Protein AF-A0A9P7J4I4-F1 (afdb_monomer_lite)

pLDDT: mean 70.66, std 19.93, range [33.47, 94.69]

Radius of gyration: 26.01 Å; chains: 1; bounding box: 60×50×78 Å

Sequence (137 aa):
MSEDGMPQPIEFFIASDASTIVEHTKRVLYLEDDDIAHIAEGQLHIHRLRRDESGKAETPAICNIETLEIEIAEIMKGKFNHFMQKEIHEQPQSVVNTMRRRVNFDDRFSHYGLLAKSFEHYSPAAVELPLGHQERV

Structure (mmCIF, N/CA/C/O backbone):
data_AF-A0A9P7J4I4-F1
#
_entry.id   AF-A0A9P7J4I4-F1
#
loop_
_atom_site.group_PDB
_atom_site.id
_atom_site.type_symbol
_atom_site.label_atom_id
_atom_site.label_alt_id
_atom_site.label_comp_id
_atom_site.label_asym_id
_atom_site.label_entity_id
_atom_site.label_seq_id
_atom_site.pdbx_PDB_ins_code
_atom_site.Cartn_x
_atom_site.Cartn_y
_atom_site.Cartn_z
_atom_site.occupancy
_atom_site.B_iso_or_equiv
_atom_site.auth_seq_id
_atom_site.auth_comp_id
_atom_site.auth_asym_id
_atom_site.auth_atom_id
_atom_site.pdbx_PDB_model_num
ATOM 1 N N . MET A 1 1 ? -1.073 17.239 18.300 1.00 44.28 1 MET A N 1
ATOM 2 C CA . MET A 1 1 ? -1.908 18.306 18.886 1.00 44.28 1 MET A CA 1
ATOM 3 C C . MET A 1 1 ? -2.014 19.412 17.855 1.00 44.28 1 MET A C 1
ATOM 5 O O . MET A 1 1 ? -0.980 19.795 17.324 1.00 44.28 1 MET A O 1
ATOM 9 N N . SER A 1 2 ? -3.229 19.829 17.501 1.00 56.16 2 SER A N 1
ATOM 10 C CA . SER A 1 2 ? -3.483 21.014 16.664 1.00 56.16 2 SER A CA 1
ATOM 11 C C . SER A 1 2 ? -3.164 22.283 17.457 1.00 56.16 2 SER A C 1
ATOM 13 O O . SER A 1 2 ? -3.193 22.238 18.688 1.00 56.16 2 SER A O 1
ATOM 15 N N . GLU A 1 3 ? -2.928 23.407 16.777 1.00 68.19 3 GLU A N 1
ATOM 16 C CA . GLU A 1 3 ? -2.707 24.717 17.420 1.00 68.19 3 GLU A CA 1
ATOM 17 C C . GLU A 1 3 ? -3.857 25.136 18.365 1.00 68.19 3 GLU A C 1
ATOM 19 O O . GLU A 1 3 ? -3.607 25.833 19.342 1.00 68.19 3 GLU A O 1
ATOM 24 N N . ASP A 1 4 ? -5.071 24.604 18.170 1.00 76.00 4 ASP A N 1
ATOM 25 C CA . ASP A 1 4 ? -6.264 24.887 18.988 1.00 76.00 4 ASP A CA 1
ATOM 26 C C . ASP A 1 4 ? -6.544 23.877 20.124 1.00 76.00 4 ASP A C 1
ATOM 28 O O . ASP A 1 4 ? -7.616 23.887 20.727 1.00 76.00 4 ASP A O 1
ATOM 32 N N . GLY A 1 5 ? -5.624 22.954 20.429 1.00 66.62 5 GLY A N 1
ATOM 33 C CA . GLY A 1 5 ? -5.762 22.037 21.577 1.00 66.62 5 GLY A CA 1
ATOM 34 C C . GLY A 1 5 ? -6.825 20.933 21.440 1.00 66.62 5 GLY A C 1
ATOM 35 O O . GLY A 1 5 ? -6.976 20.115 22.348 1.00 66.62 5 GLY A O 1
ATOM 36 N N . MET A 1 6 ? -7.525 20.855 20.307 1.00 65.12 6 MET A N 1
ATOM 37 C CA . MET A 1 6 ? -8.451 19.762 20.000 1.00 65.12 6 MET A CA 1
ATOM 38 C C . MET A 1 6 ? -7.688 18.486 19.596 1.00 65.12 6 MET A C 1
ATOM 40 O O . MET A 1 6 ? -6.660 18.572 18.910 1.00 65.12 6 MET A O 1
ATOM 44 N N . PRO A 1 7 ? -8.164 17.287 19.987 1.00 66.75 7 PRO A N 1
ATOM 45 C CA . PRO A 1 7 ? -7.628 16.043 19.454 1.00 66.75 7 PRO A CA 1
ATOM 46 C C . PRO A 1 7 ? -7.850 16.025 17.939 1.00 66.75 7 PRO A C 1
ATOM 48 O O . PRO A 1 7 ? -8.975 16.189 17.470 1.00 66.75 7 PRO A O 1
ATOM 51 N N . GLN A 1 8 ? -6.768 15.856 17.175 1.00 69.06 8 GLN A N 1
ATOM 52 C CA . GLN A 1 8 ? -6.877 15.684 15.729 1.00 69.06 8 GLN A CA 1
ATOM 53 C C . GLN A 1 8 ? -7.648 14.385 15.462 1.00 69.06 8 GLN A C 1
ATOM 55 O O . GLN A 1 8 ? -7.257 13.351 16.017 1.00 69.06 8 GLN A O 1
ATOM 60 N N . PRO A 1 9 ? -8.724 14.414 14.659 1.00 77.81 9 PRO A N 1
ATOM 61 C CA . PRO A 1 9 ? -9.422 13.197 14.282 1.00 77.81 9 PRO A CA 1
ATOM 62 C C . PRO A 1 9 ? -8.460 12.281 13.518 1.00 77.81 9 PRO A C 1
ATOM 64 O O . PRO A 1 9 ? -7.714 12.731 12.648 1.00 77.81 9 PRO A O 1
ATOM 67 N N . ILE A 1 10 ? -8.444 11.001 13.888 1.00 84.44 10 ILE A N 1
ATOM 68 C CA . ILE A 1 10 ? -7.677 9.974 13.186 1.00 84.44 10 ILE A CA 1
ATOM 69 C C . ILE A 1 10 ? -8.582 9.293 12.164 1.00 84.44 10 ILE A C 1
ATOM 71 O O . ILE A 1 10 ? -9.696 8.879 12.486 1.00 84.44 10 ILE A O 1
ATOM 75 N N . GLU A 1 11 ? -8.098 9.185 10.934 1.00 89.88 11 GLU A N 1
ATOM 76 C CA . GLU A 1 11 ? -8.808 8.545 9.832 1.00 89.88 11 GLU A CA 1
ATOM 77 C C . GLU A 1 11 ? -8.071 7.267 9.431 1.00 89.88 11 GLU A C 1
ATOM 79 O O . GLU A 1 11 ? -6.844 7.251 9.306 1.00 89.88 11 GLU A O 1
ATOM 84 N N . PHE A 1 12 ? -8.828 6.188 9.235 1.00 90.88 12 PHE A N 1
ATOM 85 C CA . PHE A 1 12 ? -8.318 4.916 8.738 1.00 90.88 12 PHE A CA 1
ATOM 86 C C . PHE A 1 12 ? -8.957 4.621 7.384 1.00 90.88 12 PHE A C 1
ATOM 88 O O . PHE A 1 12 ? -10.180 4.649 7.252 1.00 90.88 12 PHE A O 1
ATOM 95 N N . PHE A 1 13 ? -8.127 4.300 6.396 1.00 92.19 13 PHE A N 1
ATOM 96 C CA . PHE A 1 13 ? -8.560 3.890 5.064 1.00 92.19 13 PHE A CA 1
ATOM 97 C C . PHE A 1 13 ? -8.235 2.410 4.874 1.00 92.19 13 PHE A C 1
ATOM 99 O O . PHE A 1 13 ? -7.121 1.979 5.167 1.00 92.19 13 PHE A O 1
ATOM 106 N N . ILE A 1 14 ? -9.205 1.639 4.384 1.00 92.44 14 ILE A N 1
ATOM 107 C CA . ILE A 1 14 ? -9.040 0.218 4.064 1.00 92.44 14 ILE A CA 1
ATOM 108 C C . ILE A 1 14 ? -9.211 0.077 2.557 1.00 92.44 14 ILE A C 1
ATOM 110 O O . ILE A 1 14 ? -10.234 0.485 2.008 1.00 92.44 14 ILE A O 1
ATOM 114 N N . ALA A 1 15 ? -8.216 -0.497 1.891 1.00 91.25 15 ALA A N 1
ATOM 115 C CA . ALA A 1 15 ? -8.238 -0.722 0.454 1.00 91.25 15 ALA A CA 1
ATOM 116 C C . ALA A 1 15 ? -7.489 -2.008 0.102 1.00 91.25 15 ALA A C 1
ATOM 118 O O . ALA A 1 15 ? -6.572 -2.412 0.812 1.00 91.25 15 ALA A O 1
ATOM 119 N N . SER A 1 16 ? -7.874 -2.635 -1.010 1.00 90.75 16 SER A N 1
ATOM 120 C CA . SER A 1 16 ? -7.163 -3.792 -1.565 1.00 90.75 16 SER A CA 1
ATOM 121 C C . SER A 1 16 ? -5.896 -3.402 -2.325 1.00 90.75 16 SER A C 1
ATOM 123 O O . SER A 1 16 ? -5.017 -4.234 -2.509 1.00 90.75 16 SER A O 1
ATOM 125 N N . ASP A 1 17 ? -5.823 -2.158 -2.802 1.00 88.75 17 ASP A N 1
ATOM 126 C CA . ASP A 1 17 ? -4.709 -1.635 -3.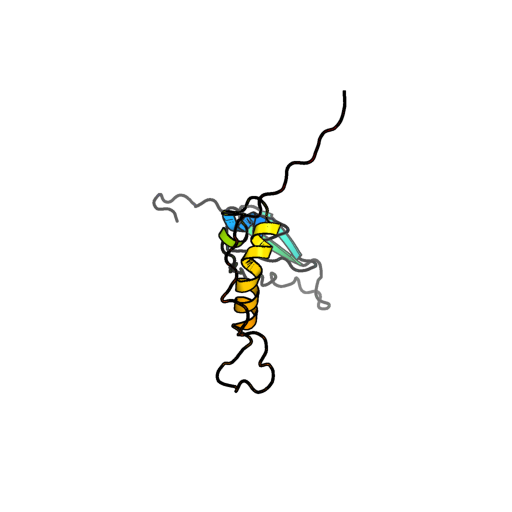586 1.00 88.75 17 ASP A CA 1
ATOM 127 C C . ASP A 1 17 ? -4.301 -0.247 -3.075 1.00 88.75 17 ASP A C 1
ATOM 129 O O . ASP A 1 17 ? -5.144 0.626 -2.836 1.00 88.75 17 ASP A O 1
ATOM 133 N N . ALA A 1 18 ? -2.992 -0.041 -2.928 1.00 84.94 18 ALA A N 1
ATOM 134 C CA . ALA A 1 18 ? -2.400 1.180 -2.394 1.00 84.94 18 ALA A CA 1
ATOM 135 C C . ALA A 1 18 ? -2.672 2.425 -3.260 1.00 84.94 18 ALA A C 1
ATOM 137 O O . ALA A 1 18 ? -2.791 3.531 -2.730 1.00 84.94 18 ALA A O 1
ATOM 138 N N . SER A 1 19 ? -2.825 2.264 -4.578 1.00 83.75 19 SER A N 1
ATOM 139 C CA . SER A 1 19 ? -3.103 3.369 -5.505 1.00 83.75 19 SER A CA 1
ATOM 140 C C . SER A 1 19 ? -4.435 4.067 -5.223 1.00 83.75 19 SER A C 1
ATOM 142 O O . SER A 1 19 ? -4.578 5.246 -5.528 1.00 83.75 19 SER A O 1
ATOM 144 N N . THR A 1 20 ? -5.386 3.380 -4.582 1.00 86.06 20 THR A N 1
ATOM 145 C CA . THR A 1 20 ? -6.702 3.955 -4.254 1.00 86.06 20 THR A CA 1
ATOM 146 C C . THR A 1 20 ? -6.617 4.966 -3.108 1.00 86.06 20 THR A C 1
ATOM 148 O O . THR A 1 20 ? -7.428 5.882 -3.026 1.00 86.06 20 THR A O 1
ATOM 151 N N . ILE A 1 21 ? -5.639 4.807 -2.212 1.00 89.50 21 ILE A N 1
ATOM 152 C CA . ILE A 1 21 ? -5.517 5.607 -0.982 1.00 89.50 21 ILE A CA 1
ATOM 153 C C . ILE A 1 21 ? -4.332 6.572 -0.999 1.00 89.50 21 ILE A C 1
ATOM 155 O O . ILE A 1 21 ? -4.233 7.418 -0.112 1.00 89.50 21 ILE A O 1
ATOM 159 N N . VAL A 1 22 ? -3.451 6.482 -2.002 1.00 87.44 22 VAL A N 1
ATOM 160 C CA . VAL A 1 22 ? -2.221 7.289 -2.082 1.00 87.44 22 VAL A CA 1
ATOM 161 C C . VAL A 1 22 ? -2.490 8.800 -2.155 1.00 87.44 22 VAL A C 1
ATOM 163 O O . VAL A 1 22 ? -1.633 9.589 -1.759 1.00 87.44 22 VAL A O 1
ATOM 166 N N . GLU A 1 23 ? -3.681 9.213 -2.608 1.00 86.00 23 GLU A N 1
ATOM 167 C CA . GLU A 1 23 ? -4.125 10.617 -2.593 1.00 86.00 23 GLU A CA 1
ATOM 168 C C . GLU A 1 23 ? -4.397 11.141 -1.172 1.00 86.00 23 GLU A C 1
ATOM 170 O O . GLU A 1 23 ? -4.264 12.337 -0.919 1.00 86.00 23 GLU A O 1
ATOM 175 N N . HIS A 1 24 ? -4.740 10.251 -0.235 1.00 88.06 24 HIS A N 1
ATOM 176 C CA . HIS A 1 24 ? -5.073 10.585 1.151 1.00 88.06 24 HIS A CA 1
ATOM 177 C C . HIS A 1 24 ? -3.916 10.312 2.119 1.00 88.06 24 HIS A C 1
ATOM 179 O O . HIS A 1 24 ? -3.695 11.074 3.059 1.00 88.06 24 HIS A O 1
ATOM 185 N N . THR A 1 25 ? -3.158 9.232 1.909 1.00 89.25 25 THR A N 1
ATOM 186 C CA . THR A 1 25 ? -2.040 8.853 2.780 1.00 89.25 25 THR A CA 1
ATOM 187 C C . THR A 1 25 ? -0.970 8.061 2.033 1.00 89.25 25 THR A C 1
ATOM 189 O O . THR A 1 25 ? -1.260 7.168 1.244 1.00 89.25 25 THR A O 1
ATOM 192 N N . LYS A 1 26 ? 0.302 8.341 2.343 1.00 87.81 26 LYS A N 1
ATOM 193 C CA . LYS A 1 26 ? 1.444 7.506 1.929 1.00 87.81 26 LYS A CA 1
ATOM 194 C C . LYS A 1 26 ? 1.835 6.461 2.969 1.00 87.81 26 LYS A C 1
ATOM 196 O O . LYS A 1 26 ? 2.677 5.618 2.687 1.00 87.81 26 LYS A O 1
ATOM 201 N N . ARG A 1 27 ? 1.272 6.544 4.176 1.00 88.25 27 ARG A N 1
ATOM 202 C CA . ARG A 1 27 ? 1.542 5.611 5.270 1.00 88.25 27 ARG A CA 1
ATOM 203 C C . ARG A 1 27 ? 0.551 4.471 5.173 1.00 88.25 27 ARG A C 1
ATOM 205 O O . ARG A 1 27 ? -0.646 4.698 5.347 1.00 88.25 27 ARG A O 1
ATOM 212 N N . VAL A 1 28 ? 1.062 3.281 4.905 1.00 89.56 28 VAL A N 1
ATOM 213 C CA . VAL A 1 28 ? 0.255 2.078 4.744 1.00 89.56 28 VAL A CA 1
ATOM 214 C C . VAL A 1 28 ? 0.745 0.982 5.667 1.00 89.56 28 VAL A C 1
ATOM 216 O O . VAL A 1 28 ? 1.902 0.949 6.081 1.00 89.56 28 VAL A O 1
ATOM 219 N N . LEU A 1 29 ? -0.176 0.094 6.001 1.00 89.75 29 LEU A N 1
ATOM 220 C CA . LEU A 1 29 ? 0.092 -1.127 6.727 1.00 89.75 29 LEU A CA 1
ATOM 221 C C . LEU A 1 29 ? -0.484 -2.257 5.882 1.00 89.75 29 LEU A C 1
ATOM 223 O O . LEU A 1 29 ? -1.677 -2.240 5.580 1.00 89.75 29 LEU A O 1
ATOM 227 N N . TYR A 1 30 ? 0.364 -3.201 5.484 1.00 89.25 30 TYR A N 1
ATOM 228 C CA . TYR A 1 30 ? -0.068 -4.396 4.769 1.00 89.25 30 TYR A CA 1
ATOM 229 C C . TYR A 1 30 ? -0.429 -5.483 5.777 1.00 89.25 30 TYR A C 1
ATOM 231 O O . TYR A 1 30 ? 0.344 -5.765 6.690 1.00 89.25 30 TYR A O 1
ATOM 239 N N . LEU A 1 31 ? -1.624 -6.050 5.621 1.00 88.69 31 LEU A N 1
ATOM 240 C CA . LEU A 1 31 ? -2.050 -7.225 6.375 1.00 88.69 31 LEU A CA 1
ATOM 241 C C . LEU A 1 31 ? -1.476 -8.471 5.701 1.00 88.69 31 LEU A C 1
ATOM 243 O O . LEU A 1 31 ? -1.498 -8.566 4.471 1.00 88.69 31 LEU A O 1
ATOM 247 N N . GLU A 1 32 ? -0.967 -9.403 6.499 1.00 85.25 32 GLU A N 1
ATOM 248 C CA . GLU A 1 32 ? -0.559 -10.721 6.020 1.00 85.25 32 GLU A CA 1
ATOM 249 C C . GLU A 1 32 ? -1.743 -11.698 6.049 1.00 85.25 32 GLU A C 1
ATOM 251 O O . GLU A 1 32 ? -2.833 -11.399 6.550 1.00 85.25 32 GLU A O 1
ATOM 256 N N . ASP A 1 33 ? -1.526 -12.895 5.512 1.00 83.94 33 ASP A N 1
ATOM 257 C CA . ASP A 1 33 ? -2.489 -13.982 5.640 1.00 83.94 33 ASP A CA 1
ATOM 258 C C . ASP A 1 33 ? -2.785 -14.266 7.123 1.00 83.94 33 ASP A C 1
ATOM 260 O O . ASP A 1 33 ? -1.903 -14.201 7.981 1.00 83.94 33 ASP A O 1
ATOM 264 N N . ASP A 1 34 ? -4.043 -14.603 7.415 1.00 83.75 34 ASP A N 1
ATOM 265 C CA . ASP A 1 34 ? -4.569 -14.841 8.766 1.00 83.75 34 ASP A CA 1
ATOM 266 C C . ASP A 1 34 ? -4.584 -13.615 9.709 1.00 83.75 34 ASP A C 1
ATOM 268 O O . ASP A 1 34 ? -5.000 -13.756 10.866 1.00 83.75 34 ASP A O 1
ATOM 272 N N . ASP A 1 35 ? -4.211 -12.415 9.244 1.00 85.50 35 ASP A N 1
ATOM 273 C CA . ASP A 1 35 ? -4.363 -11.179 10.017 1.00 85.50 35 ASP A CA 1
ATOM 274 C C . ASP A 1 35 ? -5.809 -10.653 9.982 1.00 85.50 35 ASP A C 1
ATOM 276 O O . ASP A 1 35 ? -6.491 -10.606 8.958 1.00 85.50 35 ASP A O 1
ATOM 280 N N . ILE A 1 36 ? -6.274 -10.195 11.140 1.00 87.19 36 ILE A N 1
ATOM 281 C CA . ILE A 1 36 ? -7.591 -9.612 11.373 1.00 87.19 36 ILE A CA 1
ATOM 282 C C . ILE A 1 36 ? -7.385 -8.215 11.950 1.00 87.19 36 ILE A C 1
ATOM 284 O O . ILE A 1 36 ? -6.979 -8.052 13.104 1.00 87.19 36 ILE A O 1
ATOM 288 N N . ALA A 1 37 ? -7.707 -7.200 11.152 1.00 89.50 37 ALA A N 1
ATOM 289 C CA . ALA A 1 37 ? -7.749 -5.816 11.598 1.00 89.50 37 ALA A CA 1
ATOM 290 C C . ALA A 1 37 ? -9.079 -5.515 12.306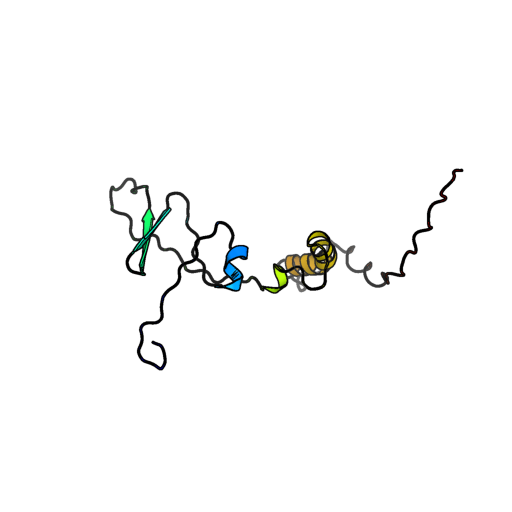 1.00 89.50 37 ALA A C 1
ATOM 292 O O . ALA A 1 37 ? -10.160 -5.699 11.747 1.00 89.50 37 ALA A O 1
ATOM 293 N N . HIS A 1 38 ? -8.996 -5.012 13.532 1.00 89.81 38 HIS A N 1
ATOM 294 C CA . HIS A 1 38 ? -10.121 -4.555 14.335 1.00 89.81 38 HIS A CA 1
ATOM 295 C C . HIS A 1 38 ? -9.924 -3.077 14.681 1.00 89.81 38 HIS A C 1
ATOM 297 O O . HIS A 1 38 ? -8.977 -2.717 15.378 1.00 89.81 38 HIS A O 1
ATOM 303 N N . ILE A 1 39 ? -10.812 -2.216 14.179 1.00 90.06 39 ILE A N 1
ATOM 304 C CA . ILE A 1 39 ? -10.778 -0.773 14.435 1.00 90.06 39 ILE A CA 1
ATOM 305 C C . ILE A 1 39 ? -11.915 -0.424 15.391 1.00 90.06 39 ILE A C 1
ATOM 307 O O . ILE A 1 39 ? -13.086 -0.554 15.037 1.00 90.06 39 ILE A O 1
ATOM 311 N N . ALA A 1 40 ? -11.568 0.034 16.591 1.00 87.00 40 ALA A N 1
ATOM 312 C CA . ALA A 1 40 ? -12.519 0.443 17.617 1.00 87.00 40 ALA A CA 1
ATOM 313 C C . ALA A 1 40 ? -11.972 1.648 18.386 1.00 87.00 40 ALA A C 1
ATOM 315 O O . ALA A 1 40 ? -10.768 1.759 18.587 1.00 87.00 40 ALA A O 1
ATOM 316 N N . GLU A 1 41 ? -12.847 2.572 18.792 1.00 87.81 41 GLU A N 1
ATOM 317 C CA . GLU A 1 41 ? -12.479 3.732 19.631 1.00 87.81 41 GLU A CA 1
ATOM 318 C C . GLU A 1 41 ? -11.330 4.597 19.060 1.00 87.81 41 GLU A C 1
ATOM 320 O O . GLU A 1 41 ? -10.566 5.220 19.794 1.00 87.81 41 GLU A O 1
ATOM 325 N N . GLY A 1 42 ? -11.192 4.643 17.729 1.00 85.06 42 GLY A N 1
ATOM 326 C CA . GLY A 1 42 ? -10.102 5.366 17.061 1.00 85.06 42 GLY A CA 1
ATOM 327 C C . GLY A 1 42 ? -8.739 4.670 17.148 1.00 85.06 42 GLY A C 1
ATOM 328 O O . GLY A 1 42 ? -7.716 5.289 16.864 1.00 85.06 42 GLY A O 1
ATOM 329 N N . GLN A 1 43 ? -8.709 3.393 17.527 1.00 84.12 43 GLN A N 1
ATOM 330 C CA . GLN A 1 43 ? -7.509 2.568 17.610 1.00 84.12 43 GLN A CA 1
ATOM 331 C C . GLN A 1 43 ? -7.592 1.404 16.622 1.00 84.12 43 GLN A C 1
ATOM 333 O O . GLN A 1 43 ? -8.654 0.818 16.418 1.00 84.12 43 GLN A O 1
ATOM 338 N N . LEU A 1 44 ? -6.455 1.074 16.007 1.00 85.56 44 LEU A N 1
ATOM 339 C CA . LEU A 1 44 ? -6.2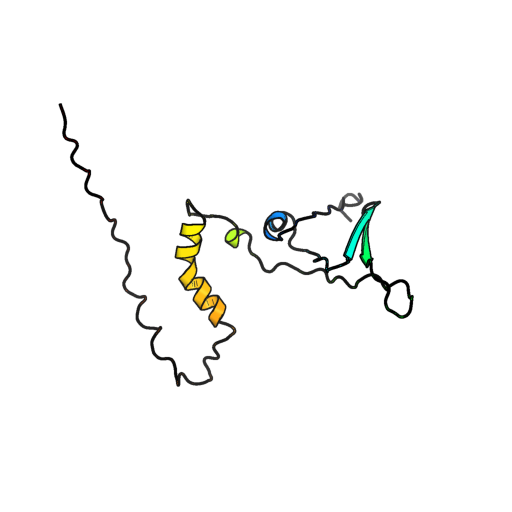90 -0.104 15.161 1.00 85.56 44 LEU A CA 1
ATOM 340 C C . LEU A 1 44 ? -5.609 -1.207 15.976 1.00 85.56 44 LEU A C 1
ATOM 342 O O . LEU A 1 44 ? -4.488 -1.029 16.453 1.00 85.56 44 LEU A O 1
ATOM 346 N N . HIS A 1 45 ? -6.275 -2.351 16.087 1.00 85.44 45 HIS A N 1
ATOM 347 C CA . HIS A 1 45 ? -5.744 -3.582 16.659 1.00 85.44 45 HIS A CA 1
ATOM 348 C C . HIS A 1 45 ? -5.606 -4.634 15.563 1.00 85.44 45 HIS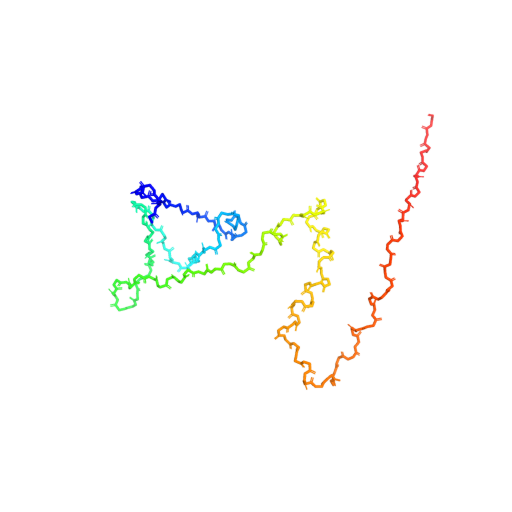 A C 1
ATOM 350 O O . HIS A 1 45 ? -6.484 -4.767 14.714 1.00 85.44 45 HIS A O 1
ATOM 356 N N . ILE A 1 46 ? -4.514 -5.395 15.586 1.00 84.75 46 ILE A N 1
ATOM 357 C CA . ILE A 1 46 ? -4.282 -6.490 14.643 1.00 84.75 46 ILE A CA 1
ATOM 358 C C . ILE A 1 46 ? -4.159 -7.778 15.443 1.00 84.75 46 ILE A C 1
ATOM 360 O O . ILE A 1 46 ? -3.372 -7.869 16.388 1.00 84.75 46 ILE A O 1
ATOM 364 N N . HIS A 1 47 ? -4.971 -8.757 15.068 1.00 83.38 47 HIS A N 1
ATOM 365 C CA . HIS A 1 47 ? -5.017 -10.082 15.665 1.00 83.38 47 HIS A CA 1
ATOM 366 C C . HIS A 1 47 ? -4.669 -11.113 14.600 1.00 83.38 47 HIS A C 1
ATOM 368 O O . HIS A 1 47 ? -5.122 -10.981 13.473 1.00 83.38 47 HIS A O 1
ATOM 374 N N . ARG A 1 48 ? -3.927 -12.162 14.952 1.00 80.00 48 ARG A N 1
ATOM 375 C CA . ARG A 1 48 ? -3.665 -13.283 14.045 1.00 80.00 48 ARG A CA 1
ATOM 376 C C . ARG A 1 48 ? -4.558 -14.470 14.402 1.00 80.00 48 ARG A C 1
ATOM 378 O O . ARG A 1 48 ? -4.760 -14.765 15.581 1.00 80.00 48 ARG A O 1
ATOM 385 N N . LEU A 1 49 ? -5.145 -15.113 13.391 1.00 72.38 49 LEU A N 1
ATOM 386 C CA . LEU A 1 49 ? -6.123 -16.195 13.566 1.00 72.38 49 LEU A CA 1
ATOM 387 C C . LEU A 1 49 ? -5.481 -17.490 14.089 1.00 72.38 49 LEU A C 1
ATOM 389 O O . LEU A 1 49 ? -6.109 -18.234 14.848 1.00 72.38 49 LEU A O 1
ATOM 393 N N . ARG A 1 50 ? -4.234 -17.771 13.698 1.00 66.31 50 ARG A N 1
ATOM 394 C CA . ARG A 1 50 ? -3.473 -18.914 14.209 1.00 66.31 50 ARG A CA 1
ATOM 395 C C . ARG A 1 50 ? -2.848 -18.571 15.561 1.00 66.31 50 ARG A C 1
ATOM 397 O O . ARG A 1 50 ? -2.397 -17.459 15.780 1.00 66.31 50 ARG A O 1
ATOM 404 N N . ARG A 1 51 ? -2.868 -19.541 16.478 1.00 57.03 51 ARG A N 1
ATOM 405 C CA . ARG A 1 51 ? -1.904 -19.608 17.580 1.00 57.03 51 ARG A CA 1
ATOM 406 C C . ARG A 1 51 ? -0.723 -20.417 17.080 1.00 57.03 51 ARG A C 1
ATOM 408 O O . ARG A 1 51 ? -0.940 -21.464 16.464 1.00 57.03 51 ARG A O 1
ATOM 415 N N . ASP A 1 52 ? 0.483 -19.990 17.418 1.00 55.94 52 ASP A N 1
ATOM 416 C CA . ASP A 1 52 ? 1.654 -20.851 17.359 1.00 55.94 52 ASP A CA 1
ATOM 417 C C . ASP A 1 52 ? 1.371 -22.207 18.043 1.00 55.94 52 ASP A C 1
ATOM 419 O O . ASP A 1 52 ? 0.505 -22.341 18.918 1.00 55.94 52 ASP A O 1
ATOM 423 N N . GLU A 1 53 ? 2.110 -23.243 17.647 1.00 55.69 53 GLU A N 1
ATOM 424 C CA . GLU A 1 53 ? 1.977 -24.588 18.227 1.00 55.69 53 GLU A CA 1
ATOM 425 C C . GLU A 1 53 ? 2.250 -24.617 19.749 1.00 55.69 53 GLU A C 1
ATOM 427 O O . GLU A 1 53 ? 1.921 -25.591 20.425 1.00 55.69 53 GLU A O 1
ATOM 432 N N . SER A 1 54 ? 2.790 -23.531 20.314 1.00 59.84 54 SER A N 1
ATOM 433 C CA . SER A 1 54 ? 3.072 -23.340 21.739 1.00 59.84 54 SER A CA 1
ATOM 434 C C . SER A 1 54 ? 1.888 -22.757 22.528 1.00 59.84 54 SER A C 1
ATOM 436 O O . SER A 1 54 ? 2.000 -22.556 23.741 1.00 59.84 54 SER A O 1
ATOM 438 N N . GLY A 1 55 ? 0.743 -22.483 21.888 1.00 49.56 55 GLY A N 1
ATOM 439 C CA . GLY A 1 55 ? -0.485 -22.044 22.555 1.00 49.56 55 GLY A CA 1
ATOM 440 C C . GLY A 1 55 ? -0.415 -20.643 23.168 1.00 49.56 55 GLY A C 1
ATOM 441 O O . GLY A 1 55 ? -1.292 -20.280 23.963 1.00 49.56 55 GLY A O 1
ATOM 442 N N .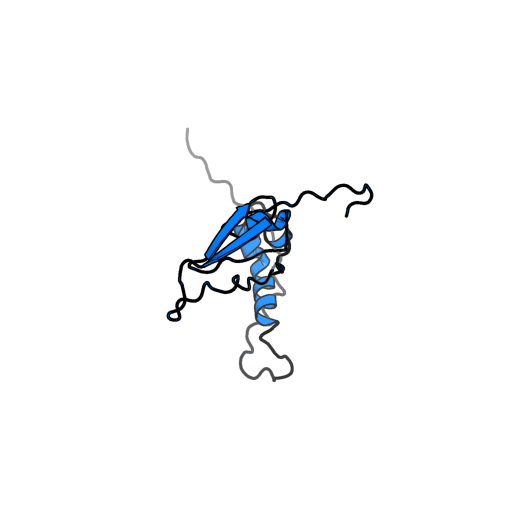 LYS A 1 56 ? 0.600 -19.846 22.819 1.00 49.25 56 LYS A N 1
ATOM 443 C CA . LYS A 1 56 ? 0.754 -18.488 23.341 1.00 49.25 56 LYS A CA 1
ATOM 444 C C . LYS A 1 56 ? -0.139 -17.546 22.533 1.00 49.25 56 LYS A C 1
ATOM 446 O O . LYS A 1 56 ? -0.178 -17.623 21.311 1.00 49.25 56 LYS A O 1
ATOM 451 N N . ALA A 1 57 ? -0.887 -16.674 23.215 1.00 49.84 57 ALA A N 1
ATOM 452 C CA . ALA A 1 57 ? -1.561 -15.564 22.546 1.00 49.84 57 ALA A CA 1
ATOM 453 C C . ALA A 1 57 ? -0.474 -14.748 21.846 1.00 49.84 57 ALA A C 1
ATOM 455 O O . ALA A 1 57 ? 0.440 -14.253 22.511 1.00 49.84 57 ALA A O 1
ATOM 456 N N . GLU A 1 58 ? -0.518 -14.737 20.519 1.00 53.56 58 GLU A N 1
ATOM 457 C CA . GLU A 1 58 ? 0.549 -14.166 19.720 1.00 53.56 58 GLU A CA 1
ATOM 458 C C . GLU A 1 58 ? 0.734 -12.700 20.108 1.00 53.56 58 GLU A C 1
ATOM 460 O O . GLU A 1 58 ? -0.224 -11.948 20.311 1.00 53.56 58 GLU A O 1
ATOM 465 N N . THR A 1 59 ? 1.996 -12.323 20.296 1.00 49.78 59 THR A N 1
ATOM 466 C CA . THR A 1 59 ? 2.429 -10.928 20.348 1.00 49.78 59 THR A CA 1
ATOM 467 C C . THR A 1 59 ? 1.721 -10.140 19.247 1.00 49.78 59 THR A C 1
ATOM 469 O O . THR A 1 59 ? 1.603 -10.690 18.151 1.00 49.78 59 THR A O 1
ATOM 472 N N . PRO A 1 60 ? 1.266 -8.892 19.493 1.00 55.09 60 PRO A N 1
ATOM 473 C CA . PRO A 1 60 ? 0.671 -8.081 18.436 1.00 55.09 60 PRO A CA 1
ATOM 474 C C . PRO A 1 60 ? 1.591 -8.138 17.220 1.00 55.09 60 PRO A C 1
ATOM 476 O O . PRO A 1 60 ? 2.794 -7.897 17.366 1.00 55.09 60 PRO A O 1
ATOM 479 N N . ALA A 1 61 ? 1.038 -8.567 16.081 1.00 55.22 61 ALA A N 1
ATOM 480 C CA . ALA A 1 61 ? 1.788 -8.706 14.844 1.00 55.22 61 ALA A CA 1
ATOM 481 C C . ALA A 1 61 ? 2.585 -7.414 14.645 1.00 55.22 61 ALA A C 1
ATOM 483 O O . ALA A 1 61 ? 2.027 -6.314 14.717 1.00 55.22 61 ALA A O 1
ATOM 484 N N . ILE A 1 62 ? 3.908 -7.533 14.518 1.00 54.75 62 ILE A N 1
ATOM 485 C CA . ILE A 1 62 ? 4.768 -6.377 14.280 1.00 54.75 62 ILE A CA 1
ATOM 486 C C . ILE A 1 62 ? 4.525 -5.974 12.829 1.00 54.75 62 ILE A C 1
ATOM 488 O O . ILE A 1 62 ? 5.246 -6.380 11.924 1.00 54.75 62 ILE A O 1
ATOM 492 N N . CYS A 1 63 ? 3.461 -5.217 12.605 1.00 62.59 63 CYS A N 1
ATOM 493 C CA . CYS A 1 63 ? 3.163 -4.650 11.309 1.00 62.59 63 CYS A CA 1
ATOM 494 C C . CYS A 1 63 ? 3.926 -3.335 11.199 1.00 62.59 63 CYS A C 1
ATOM 496 O O . CYS A 1 63 ? 3.620 -2.347 11.876 1.00 62.59 63 CYS A O 1
ATOM 498 N N . ASN A 1 64 ? 4.959 -3.330 10.364 1.00 72.25 64 ASN A N 1
ATOM 499 C CA . ASN A 1 64 ? 5.691 -2.112 10.076 1.00 72.25 64 ASN A CA 1
ATOM 500 C C . ASN A 1 64 ? 4.820 -1.199 9.214 1.00 72.25 64 ASN A C 1
ATOM 502 O O . ASN A 1 64 ? 4.268 -1.614 8.199 1.00 72.25 64 ASN A O 1
ATOM 506 N N . ILE A 1 65 ? 4.703 0.062 9.630 1.00 82.50 65 ILE A N 1
ATOM 507 C CA . ILE A 1 65 ? 4.096 1.089 8.790 1.00 82.50 65 ILE A CA 1
ATOM 508 C C . ILE A 1 65 ? 5.103 1.418 7.697 1.00 82.50 65 ILE A C 1
ATOM 510 O O . ILE A 1 65 ? 6.180 1.950 7.974 1.00 82.50 65 ILE A O 1
ATOM 514 N N . GLU A 1 66 ? 4.735 1.120 6.462 1.00 85.25 66 GLU A N 1
ATOM 515 C CA . GLU A 1 66 ? 5.537 1.416 5.289 1.00 85.25 66 GLU A CA 1
ATOM 516 C C . GLU A 1 66 ? 5.128 2.763 4.695 1.00 85.25 66 GLU A C 1
ATOM 518 O O . GLU A 1 66 ? 3.978 3.203 4.795 1.00 85.25 66 GLU A O 1
ATOM 523 N N . THR A 1 67 ? 6.096 3.450 4.091 1.00 86.94 67 THR A N 1
ATOM 524 C CA . THR A 1 67 ? 5.836 4.670 3.324 1.00 86.94 67 THR A CA 1
ATOM 525 C C . THR A 1 67 ? 5.912 4.332 1.847 1.00 86.94 67 THR A C 1
ATOM 527 O O . THR A 1 67 ? 6.956 3.900 1.368 1.00 86.94 67 THR A O 1
ATOM 530 N N . LEU A 1 68 ? 4.812 4.538 1.129 1.00 83.88 68 LEU A N 1
ATOM 531 C CA . LEU A 1 68 ? 4.755 4.325 -0.311 1.00 83.88 68 LEU A CA 1
ATOM 532 C C . LEU A 1 68 ? 5.712 5.284 -1.031 1.00 83.88 68 LEU A C 1
ATOM 534 O O . LEU A 1 68 ? 5.586 6.507 -0.917 1.00 83.88 68 LEU A O 1
ATOM 538 N N . GLU A 1 69 ? 6.611 4.726 -1.839 1.00 80.62 69 GLU A N 1
ATOM 539 C CA . GLU A 1 69 ? 7.495 5.471 -2.750 1.00 80.62 69 GLU A CA 1
ATOM 540 C C . GLU A 1 69 ? 6.809 5.823 -4.085 1.00 80.62 69 GLU A C 1
ATOM 542 O O . GLU A 1 69 ? 7.477 6.045 -5.087 1.00 80.62 69 GLU A O 1
ATOM 547 N N . ILE A 1 70 ? 5.475 5.861 -4.119 1.00 78.00 70 ILE A N 1
ATOM 548 C CA . ILE A 1 70 ? 4.705 6.167 -5.330 1.00 78.00 70 ILE A CA 1
ATOM 549 C C . ILE A 1 70 ? 4.465 7.678 -5.403 1.00 78.00 70 ILE A C 1
ATOM 551 O O . ILE A 1 70 ? 4.078 8.322 -4.413 1.00 78.00 70 ILE A O 1
ATOM 555 N N . GLU A 1 71 ? 4.677 8.263 -6.581 1.00 78.00 71 GLU A N 1
ATOM 556 C CA . GLU A 1 71 ? 4.248 9.630 -6.863 1.00 78.00 71 GLU A CA 1
ATOM 557 C C . GLU A 1 71 ? 2.832 9.641 -7.448 1.00 78.00 71 GLU A C 1
ATOM 559 O O . GLU A 1 71 ? 2.493 8.857 -8.328 1.00 78.00 71 GLU A O 1
ATOM 564 N N . ILE A 1 72 ? 1.987 10.576 -7.001 1.00 73.31 72 ILE A N 1
ATOM 565 C CA . ILE A 1 72 ? 0.591 10.682 -7.469 1.00 73.31 72 ILE A CA 1
ATOM 566 C C . ILE A 1 72 ? 0.533 10.857 -9.003 1.00 73.31 72 ILE A C 1
ATOM 568 O O . ILE A 1 72 ? -0.354 10.334 -9.671 1.00 73.31 72 ILE A O 1
ATOM 572 N N . ALA A 1 73 ? 1.522 11.524 -9.604 1.00 74.38 73 ALA A N 1
ATOM 573 C CA . ALA A 1 73 ? 1.611 11.668 -11.058 1.00 74.38 73 ALA A CA 1
ATOM 574 C C . ALA A 1 73 ? 1.756 10.319 -11.801 1.00 74.38 73 ALA A C 1
ATOM 576 O O . ALA A 1 73 ? 1.297 10.184 -12.940 1.00 74.38 73 ALA A O 1
ATOM 577 N N . GLU A 1 74 ? 2.344 9.302 -11.168 1.00 77.38 74 GLU A N 1
ATOM 578 C CA . GLU A 1 74 ? 2.552 7.973 -11.756 1.00 77.38 74 GLU A CA 1
ATOM 579 C C . GLU A 1 74 ? 1.248 7.171 -11.853 1.00 77.38 74 GLU A C 1
ATOM 581 O O . GLU A 1 74 ? 1.093 6.381 -12.782 1.00 77.38 74 GLU A O 1
ATOM 586 N N . ILE A 1 75 ? 0.257 7.447 -11.000 1.00 80.00 75 ILE A N 1
ATOM 587 C CA . ILE A 1 75 ? -1.057 6.783 -11.054 1.00 80.00 75 ILE A CA 1
ATOM 588 C C . ILE A 1 75 ? -2.086 7.526 -11.915 1.00 80.00 75 ILE A C 1
ATOM 590 O O . ILE A 1 75 ? -3.080 6.945 -12.337 1.00 80.00 75 ILE A O 1
ATOM 594 N N . MET A 1 76 ? -1.869 8.809 -12.217 1.00 81.25 76 MET A N 1
ATOM 595 C CA . MET A 1 76 ? -2.816 9.619 -12.994 1.00 81.25 76 MET A CA 1
ATOM 596 C C . MET A 1 76 ? -2.537 9.573 -14.500 1.00 81.25 76 MET A C 1
ATOM 598 O O . MET A 1 76 ? -1.400 9.420 -14.930 1.00 81.25 76 MET A O 1
ATOM 602 N N . LYS A 1 77 ? -3.547 9.812 -15.347 1.00 83.06 77 LYS A N 1
ATOM 603 C CA . LYS A 1 77 ? -3.342 9.924 -16.810 1.00 83.06 77 LYS A CA 1
ATOM 604 C C . LYS A 1 77 ? -2.495 11.136 -17.230 1.00 83.06 77 LYS A C 1
ATOM 606 O O . LYS A 1 77 ? -1.882 11.117 -18.297 1.00 83.06 77 LYS A O 1
ATOM 611 N N . GLY A 1 78 ? -2.474 12.196 -16.419 1.00 85.94 78 GLY A N 1
ATOM 612 C CA . GLY A 1 78 ? -1.767 13.440 -16.727 1.00 85.94 78 GLY A CA 1
ATOM 613 C C . GLY A 1 78 ? -2.226 14.047 -18.057 1.00 85.94 78 GLY A C 1
ATOM 614 O O . GLY A 1 78 ? -3.404 14.337 -18.243 1.00 85.94 78 GLY A O 1
ATOM 615 N N . LYS A 1 79 ? -1.286 14.218 -18.994 1.00 85.75 79 LYS A N 1
ATOM 616 C CA . LYS A 1 79 ? -1.516 14.815 -20.324 1.00 85.75 79 LYS A CA 1
ATOM 617 C C . LYS A 1 79 ? -2.104 13.859 -21.375 1.00 85.75 79 LYS A C 1
ATOM 619 O O . LYS A 1 79 ? -2.296 14.271 -22.516 1.00 85.75 79 LYS A O 1
ATOM 624 N N . PHE A 1 80 ? -2.316 12.587 -21.038 1.00 89.88 80 PHE A N 1
ATOM 625 C CA . PHE A 1 80 ? -2.775 11.568 -21.983 1.00 89.88 80 PHE A CA 1
ATOM 626 C C . PHE A 1 80 ? -4.278 11.305 -21.855 1.00 89.88 80 PHE A C 1
ATOM 628 O O . PHE A 1 80 ? -4.850 11.350 -20.766 1.00 89.88 80 PHE A O 1
ATOM 635 N N . ASN A 1 81 ? -4.921 10.956 -22.970 1.00 90.06 81 ASN A N 1
ATOM 636 C CA . ASN A 1 81 ? -6.355 10.649 -22.981 1.00 90.06 81 ASN A CA 1
ATOM 637 C C . ASN A 1 81 ? -6.655 9.266 -22.369 1.00 90.06 81 ASN A C 1
ATOM 639 O O . ASN A 1 81 ? -7.690 9.080 -21.715 1.00 90.06 81 ASN A O 1
ATOM 643 N N . HIS A 1 82 ? -5.720 8.320 -22.520 1.00 91.31 82 HIS A N 1
ATOM 644 C CA . HIS A 1 82 ? -5.840 6.926 -22.083 1.00 91.31 82 HIS A CA 1
ATOM 645 C C . HIS A 1 82 ? -4.595 6.464 -21.310 1.00 91.31 82 HIS A C 1
ATOM 647 O O . HIS A 1 82 ? -3.477 6.842 -21.661 1.00 91.31 82 HIS A O 1
ATOM 653 N N . PHE A 1 83 ? -4.781 5.595 -20.308 1.00 89.69 83 PHE A N 1
ATOM 654 C CA . PHE A 1 83 ? -3.679 4.995 -19.537 1.00 89.69 83 PHE A CA 1
ATOM 655 C C . PHE A 1 83 ? -2.721 4.197 -20.420 1.00 89.69 83 PHE A C 1
ATOM 657 O O . PHE A 1 83 ? -1.518 4.404 -20.361 1.00 89.69 83 PHE A O 1
ATOM 664 N N . MET A 1 84 ? -3.257 3.392 -21.339 1.00 93.62 84 MET A N 1
ATOM 665 C CA . MET A 1 84 ? -2.440 2.610 -22.271 1.00 93.62 84 MET A CA 1
ATOM 666 C C . MET A 1 84 ? -1.498 3.491 -23.108 1.00 93.62 84 MET A C 1
ATOM 668 O O . MET A 1 84 ? -0.350 3.133 -23.347 1.00 93.62 84 MET A O 1
ATOM 672 N N . GLN A 1 85 ? -1.965 4.671 -23.528 1.00 93.81 85 GLN A N 1
ATOM 673 C CA . GLN A 1 85 ? -1.131 5.621 -24.259 1.00 93.81 85 GLN A CA 1
ATOM 674 C C . GLN A 1 85 ? -0.010 6.170 -23.365 1.00 93.81 85 GLN A C 1
ATOM 676 O O . GLN A 1 85 ? 1.140 6.190 -23.794 1.00 93.81 85 GLN A O 1
ATOM 681 N N . LYS A 1 86 ? -0.332 6.580 -22.130 1.00 93.31 86 LYS A N 1
ATOM 682 C CA . LYS A 1 86 ? 0.661 7.014 -21.137 1.00 93.31 86 LYS A CA 1
ATOM 683 C C . LYS A 1 86 ? 1.742 5.947 -20.946 1.00 93.31 86 LYS A C 1
ATOM 685 O O . LYS A 1 86 ? 2.916 6.245 -21.131 1.00 93.31 86 LYS A O 1
ATOM 690 N N . GLU A 1 87 ? 1.340 4.711 -20.664 1.00 92.06 87 GLU A N 1
ATOM 691 C CA . GLU A 1 87 ? 2.257 3.602 -20.393 1.00 92.06 87 GLU A CA 1
ATOM 692 C C . GLU A 1 87 ? 3.189 3.321 -21.575 1.00 92.06 87 GLU A C 1
ATOM 694 O O . GLU A 1 87 ? 4.394 3.209 -21.377 1.00 92.06 87 GLU A O 1
ATOM 699 N N . ILE A 1 88 ? 2.676 3.293 -22.814 1.00 94.69 88 ILE A N 1
ATOM 700 C CA . ILE A 1 88 ? 3.514 3.136 -24.018 1.00 94.69 88 ILE A CA 1
ATOM 701 C C . ILE A 1 88 ? 4.553 4.262 -24.120 1.00 94.69 88 ILE A C 1
ATOM 703 O O . ILE A 1 88 ? 5.714 4.006 -24.432 1.00 94.69 88 ILE A O 1
ATOM 707 N N . HIS A 1 89 ? 4.157 5.507 -23.844 1.00 92.62 89 HIS A N 1
ATOM 708 C CA . HIS A 1 89 ? 5.070 6.649 -23.888 1.00 92.62 89 HIS A CA 1
ATOM 709 C C . HIS A 1 89 ? 6.092 6.664 -22.739 1.00 92.62 89 HIS A C 1
ATOM 711 O O . HIS A 1 89 ? 7.176 7.219 -22.912 1.00 92.62 89 HIS A O 1
ATOM 717 N N . GLU A 1 90 ? 5.774 6.073 -21.586 1.00 91.06 90 GLU A N 1
ATOM 718 C CA . GLU A 1 90 ? 6.648 6.032 -20.405 1.00 91.06 90 GLU A CA 1
ATOM 719 C C . GLU A 1 90 ? 7.641 4.862 -20.413 1.00 91.06 90 GLU A C 1
ATOM 721 O O . GLU A 1 90 ? 8.666 4.932 -19.731 1.00 91.06 90 GLU A O 1
ATOM 726 N N . GLN A 1 91 ? 7.419 3.844 -21.254 1.00 94.25 91 GLN A N 1
ATOM 727 C CA . GLN A 1 91 ? 8.297 2.675 -21.404 1.00 94.25 91 GLN A CA 1
ATOM 728 C C . GLN A 1 91 ? 9.803 2.992 -21.487 1.00 94.25 91 GLN A C 1
ATOM 730 O O . GLN A 1 91 ? 10.569 2.309 -20.800 1.00 94.25 91 GLN A O 1
ATOM 735 N N . PRO A 1 92 ? 10.281 3.999 -22.257 1.00 92.56 92 PRO A N 1
ATOM 736 C CA . PRO A 1 92 ? 11.710 4.309 -22.309 1.00 92.56 92 PRO A CA 1
ATOM 737 C C . PRO A 1 92 ? 12.279 4.660 -20.931 1.00 92.56 92 PRO A C 1
ATOM 739 O O . PRO A 1 92 ? 13.342 4.166 -20.549 1.00 92.56 92 PRO A O 1
ATOM 742 N N . GLN A 1 93 ? 11.547 5.462 -20.152 1.00 89.62 93 GLN A N 1
ATOM 743 C CA . GLN A 1 93 ? 11.953 5.835 -18.801 1.00 89.62 93 GLN A CA 1
ATOM 744 C C . GLN A 1 93 ? 11.846 4.641 -17.844 1.00 89.62 93 GLN A C 1
ATOM 746 O O . GLN A 1 93 ? 12.744 4.440 -17.025 1.00 89.62 93 GLN A O 1
ATOM 751 N N . SER A 1 94 ? 10.806 3.809 -17.972 1.00 89.19 94 SER A N 1
ATOM 752 C CA . SER A 1 94 ? 10.635 2.593 -17.166 1.00 89.19 94 SER A CA 1
ATOM 753 C C . SER A 1 94 ? 11.805 1.615 -17.334 1.00 89.19 94 SER A C 1
ATOM 755 O O . SER A 1 94 ? 12.296 1.062 -16.345 1.00 89.19 94 SER A O 1
ATOM 757 N N . VAL A 1 95 ? 12.312 1.439 -18.562 1.00 88.88 95 VAL A N 1
ATOM 758 C CA . VAL A 1 95 ? 13.497 0.604 -18.837 1.00 88.88 95 VAL A CA 1
ATOM 759 C C . VAL A 1 95 ? 14.738 1.174 -18.149 1.00 88.88 95 VAL A C 1
ATOM 761 O O . VAL A 1 95 ? 15.448 0.436 -17.461 1.00 88.88 95 VAL A O 1
ATOM 764 N N . VAL A 1 96 ? 14.983 2.483 -18.265 1.00 88.38 96 VAL A N 1
ATOM 765 C CA . VAL A 1 96 ? 16.122 3.144 -17.604 1.00 88.38 96 VAL A CA 1
ATOM 766 C C . VAL A 1 96 ? 16.034 3.006 -16.082 1.00 88.38 96 VAL A C 1
ATOM 768 O O . VAL A 1 96 ? 17.012 2.605 -15.449 1.00 88.38 96 VAL A O 1
ATOM 771 N N . ASN A 1 97 ? 14.865 3.268 -15.491 1.00 84.81 97 ASN A N 1
ATOM 772 C CA . ASN A 1 97 ? 14.638 3.152 -14.048 1.00 84.81 97 ASN A CA 1
ATOM 773 C C . ASN A 1 97 ? 14.891 1.723 -13.543 1.00 84.81 97 ASN A C 1
ATOM 775 O O . ASN A 1 97 ? 15.558 1.540 -12.524 1.00 84.81 97 ASN A O 1
ATOM 779 N N . THR A 1 98 ? 14.439 0.713 -14.292 1.00 86.25 98 THR A N 1
ATOM 780 C CA . THR A 1 98 ? 14.655 -0.707 -13.962 1.00 86.25 98 THR A CA 1
ATOM 781 C C . THR A 1 98 ? 16.139 -1.085 -13.996 1.00 86.25 98 THR A C 1
ATOM 783 O O . THR A 1 98 ? 16.624 -1.817 -13.131 1.00 86.25 98 THR A O 1
ATOM 786 N N . MET A 1 99 ? 16.884 -0.567 -14.977 1.00 85.38 99 MET A N 1
ATOM 787 C CA . MET A 1 99 ? 18.310 -0.864 -15.148 1.00 85.38 99 MET A CA 1
ATOM 788 C C . MET A 1 99 ? 19.212 -0.077 -14.188 1.00 85.38 99 MET A C 1
ATOM 790 O O . MET A 1 99 ? 20.296 -0.550 -13.848 1.00 85.38 99 MET A O 1
ATOM 794 N N . ARG A 1 100 ? 18.775 1.088 -13.695 1.00 79.12 100 ARG A N 1
ATOM 795 C CA . ARG A 1 100 ? 19.589 2.013 -12.883 1.00 79.12 100 ARG A CA 1
ATOM 796 C C . ARG A 1 100 ? 20.189 1.391 -11.618 1.00 79.12 100 ARG A C 1
ATOM 798 O O . ARG A 1 100 ? 21.282 1.775 -11.223 1.00 79.12 100 ARG A O 1
ATOM 805 N N . ARG A 1 101 ? 19.498 0.440 -10.982 1.00 69.06 101 ARG A N 1
ATOM 806 C CA . ARG A 1 101 ? 20.004 -0.286 -9.796 1.00 69.06 101 ARG A CA 1
ATOM 807 C C . ARG A 1 101 ? 20.715 -1.602 -10.134 1.00 69.06 101 ARG A C 1
ATOM 809 O O . ARG A 1 101 ? 21.195 -2.275 -9.229 1.00 69.06 101 ARG A O 1
ATOM 816 N N . ARG A 1 102 ? 20.750 -1.993 -11.411 1.00 74.56 102 ARG A N 1
ATOM 817 C CA . ARG A 1 102 ? 21.277 -3.288 -11.876 1.00 74.56 102 ARG A CA 1
ATOM 818 C C . ARG A 1 102 ? 22.513 -3.167 -12.769 1.00 74.56 102 ARG A C 1
ATOM 820 O O . ARG A 1 102 ? 23.200 -4.163 -12.964 1.00 74.56 102 ARG A O 1
ATOM 827 N N . VAL A 1 103 ? 22.807 -1.980 -13.297 1.00 70.69 103 VAL A N 1
ATOM 828 C CA . VAL A 1 103 ? 23.966 -1.725 -14.161 1.00 70.69 103 VAL A CA 1
ATOM 829 C C . VAL A 1 103 ? 25.015 -0.936 -13.382 1.00 70.69 103 VAL A C 1
ATOM 831 O O . VAL A 1 103 ? 24.802 0.227 -13.043 1.00 70.69 103 VAL A O 1
ATOM 834 N N . ASN A 1 104 ? 26.151 -1.573 -13.100 1.00 58.75 104 ASN A N 1
ATOM 835 C CA . ASN A 1 104 ? 27.322 -0.918 -12.531 1.00 58.75 104 ASN A CA 1
ATOM 836 C C . ASN A 1 104 ? 28.227 -0.469 -13.687 1.00 58.75 104 ASN A C 1
ATOM 838 O O . ASN A 1 104 ? 28.825 -1.304 -14.357 1.00 58.75 104 ASN A O 1
ATOM 842 N N . PHE A 1 105 ? 28.297 0.836 -13.961 1.00 60.00 105 PHE A N 1
ATOM 843 C CA . PHE A 1 105 ? 29.070 1.376 -15.093 1.00 60.00 105 PHE A CA 1
ATOM 844 C C . PHE A 1 105 ? 30.592 1.205 -14.940 1.00 60.00 105 PHE A C 1
ATOM 846 O O . PHE A 1 105 ? 31.324 1.425 -15.904 1.00 60.00 105 PHE A O 1
ATOM 853 N N . ASP A 1 106 ? 31.052 0.807 -13.752 1.00 56.38 106 ASP A N 1
ATOM 854 C CA . ASP A 1 106 ? 32.461 0.548 -13.445 1.00 56.38 106 ASP A CA 1
ATOM 855 C C . ASP A 1 106 ? 32.896 -0.882 -13.828 1.00 56.38 106 ASP A C 1
ATOM 857 O O . ASP A 1 106 ? 34.073 -1.146 -14.079 1.00 56.38 106 ASP A O 1
ATOM 861 N N . ASP A 1 107 ? 31.939 -1.811 -13.964 1.00 50.28 107 ASP A N 1
ATOM 862 C CA . ASP A 1 107 ? 32.221 -3.162 -14.443 1.00 50.28 107 ASP A CA 1
ATOM 863 C C . ASP A 1 107 ? 32.002 -3.207 -15.958 1.00 50.28 107 ASP A C 1
ATOM 865 O O . ASP A 1 107 ? 30.893 -3.335 -16.477 1.00 50.28 107 ASP A O 1
ATOM 869 N N . ARG A 1 108 ? 33.107 -2.950 -16.657 1.00 44.72 108 ARG A N 1
ATOM 870 C CA . ARG A 1 108 ? 33.296 -2.912 -18.112 1.00 44.72 108 ARG A CA 1
ATOM 871 C C . ARG A 1 108 ? 32.186 -3.592 -18.924 1.00 44.72 108 ARG A C 1
ATOM 873 O O . ARG A 1 108 ? 31.963 -4.796 -18.823 1.00 44.72 108 ARG A O 1
ATOM 880 N N . PHE A 1 109 ? 31.610 -2.805 -19.836 1.00 53.16 109 PHE A N 1
ATOM 881 C CA . PHE A 1 109 ? 30.814 -3.197 -21.005 1.00 53.16 109 PHE A CA 1
ATOM 882 C C . PHE A 1 109 ? 31.443 -4.349 -21.823 1.00 53.16 109 PHE A C 1
ATOM 884 O O . PHE A 1 109 ? 31.940 -4.133 -22.926 1.00 53.16 109 PHE A O 1
ATOM 891 N N . SER A 1 110 ? 31.404 -5.584 -21.327 1.00 44.47 110 SER A N 1
ATOM 892 C CA . SER A 1 110 ? 32.026 -6.724 -22.015 1.00 44.47 110 SER A CA 1
ATOM 893 C C . SER A 1 110 ? 31.041 -7.749 -22.567 1.00 44.47 110 SER A C 1
ATOM 895 O O . SER A 1 110 ? 31.491 -8.758 -23.106 1.00 44.47 110 SER A O 1
ATOM 897 N N . HIS A 1 111 ? 29.717 -7.521 -22.534 1.00 42.06 111 HIS A N 1
ATOM 898 C CA . HIS A 1 111 ? 28.840 -8.443 -23.277 1.00 42.06 111 HIS A CA 1
ATOM 899 C C . HIS A 1 111 ? 27.554 -7.930 -23.932 1.00 42.06 111 HIS A C 1
ATOM 901 O O . HIS A 1 111 ? 26.974 -8.672 -24.713 1.00 42.06 111 HIS A O 1
ATOM 907 N N . TYR A 1 112 ? 27.111 -6.685 -23.737 1.00 41.78 112 TYR A N 1
ATOM 908 C CA . TYR A 1 112 ? 25.882 -6.224 -24.408 1.00 41.78 112 TYR A CA 1
ATOM 909 C C . TYR A 1 112 ? 26.040 -4.843 -25.039 1.00 41.78 112 TYR A C 1
ATOM 911 O O . TYR A 1 112 ? 25.372 -3.875 -24.687 1.00 41.78 112 TYR A O 1
ATOM 919 N N . GLY A 1 113 ? 26.930 -4.759 -26.026 1.00 40.59 113 GLY A N 1
ATOM 920 C CA . GLY A 1 113 ? 26.859 -3.701 -27.024 1.00 40.59 113 GLY A CA 1
ATOM 921 C C . GLY A 1 113 ? 25.757 -4.036 -28.020 1.00 40.59 113 GLY A C 1
ATOM 922 O O . GLY A 1 113 ? 26.032 -4.801 -28.928 1.00 40.59 113 GLY A O 1
ATOM 923 N N . LEU A 1 114 ? 24.535 -3.509 -27.838 1.00 41.94 114 LEU A N 1
ATOM 924 C CA . LEU A 1 114 ? 23.547 -3.344 -28.927 1.00 41.94 114 LEU A CA 1
ATOM 925 C C . LEU A 1 114 ? 22.318 -2.453 -28.614 1.00 41.94 114 LEU A C 1
ATOM 927 O O . LEU A 1 114 ? 21.493 -2.275 -29.502 1.00 41.94 114 LEU A O 1
ATOM 931 N N . LEU A 1 115 ? 22.178 -1.818 -27.440 1.00 46.53 115 LEU A N 1
ATOM 932 C CA . LEU A 1 115 ? 20.989 -0.986 -27.129 1.00 46.53 115 LEU A CA 1
ATOM 933 C C . LEU A 1 115 ? 21.300 0.468 -26.733 1.00 46.53 115 LEU A C 1
ATOM 935 O O . LEU A 1 115 ? 20.624 1.039 -25.887 1.00 46.53 115 LEU A O 1
ATOM 939 N N . ALA A 1 116 ? 22.309 1.091 -27.345 1.00 44.19 116 ALA A N 1
ATOM 940 C CA . ALA A 1 116 ? 22.628 2.503 -27.084 1.00 44.19 116 ALA A CA 1
ATOM 941 C C . ALA A 1 116 ? 22.672 3.395 -28.339 1.00 44.19 116 ALA A C 1
ATOM 943 O O . ALA A 1 116 ? 23.141 4.524 -28.257 1.00 44.19 116 ALA A O 1
ATOM 944 N N . LYS A 1 117 ? 22.207 2.928 -29.509 1.00 40.22 117 LYS A N 1
ATOM 945 C CA . LYS A 1 117 ? 22.342 3.696 -30.767 1.00 40.22 117 LYS A CA 1
ATOM 946 C C . LYS A 1 117 ? 21.069 3.941 -31.584 1.00 40.22 117 LYS A C 1
ATOM 948 O O . LYS A 1 117 ? 21.178 4.412 -32.708 1.00 40.22 117 LYS A O 1
ATOM 953 N N . SER A 1 118 ? 19.875 3.708 -31.038 1.00 42.34 118 SER A N 1
ATOM 954 C CA . SER A 1 118 ? 18.640 3.776 -31.848 1.00 42.34 118 SER A CA 1
ATOM 955 C C . SER A 1 118 ? 17.669 4.915 -31.510 1.00 42.34 118 SER A C 1
ATOM 957 O O . SER A 1 118 ? 16.608 4.973 -32.120 1.00 42.34 118 SER A O 1
ATOM 959 N N . PHE A 1 119 ? 17.980 5.817 -30.571 1.00 47.22 119 PHE A N 1
ATOM 960 C CA . PHE A 1 119 ? 16.986 6.770 -30.039 1.00 47.22 119 PHE A CA 1
ATOM 961 C C . PHE A 1 119 ? 17.123 8.240 -30.473 1.00 47.22 119 PHE A C 1
ATOM 963 O O . PHE A 1 119 ? 16.420 9.087 -29.934 1.00 47.22 119 PHE A O 1
ATOM 970 N N . GLU A 1 120 ? 17.947 8.571 -31.472 1.00 43.38 120 GLU A N 1
ATOM 971 C CA . GLU A 1 120 ? 18.105 9.976 -31.904 1.00 43.38 120 GLU A CA 1
ATOM 972 C C . GLU A 1 120 ? 17.197 10.439 -33.058 1.00 43.38 120 GLU A C 1
ATOM 974 O O . GLU A 1 120 ? 17.266 11.605 -33.424 1.00 43.38 120 GLU A O 1
ATOM 979 N N . HIS A 1 121 ? 16.329 9.602 -33.643 1.00 43.03 121 HIS A N 1
ATOM 980 C CA . HIS A 1 121 ? 15.625 9.989 -34.885 1.00 43.03 121 HIS A CA 1
ATOM 981 C C . HIS A 1 121 ? 14.125 9.652 -34.961 1.00 43.03 121 HIS A C 1
ATOM 983 O O . HIS A 1 121 ? 13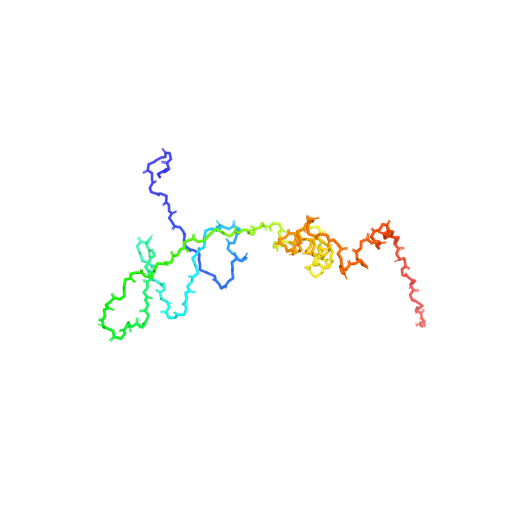.629 9.323 -36.035 1.00 43.03 121 HIS A O 1
ATOM 989 N N . TYR A 1 122 ? 13.358 9.794 -33.875 1.00 40.41 122 TYR A N 1
ATOM 990 C CA . TYR A 1 122 ? 11.890 9.736 -33.982 1.00 40.41 122 TYR A CA 1
ATOM 991 C C . TYR A 1 122 ? 11.232 11.088 -33.678 1.00 40.41 122 TYR A C 1
ATOM 993 O O . TYR A 1 122 ? 10.822 11.372 -32.556 1.00 40.41 122 TYR A O 1
ATOM 1001 N N . SER A 1 123 ? 11.139 11.926 -34.715 1.00 38.47 123 SER A N 1
ATOM 1002 C CA . SER A 1 123 ? 10.204 13.054 -34.774 1.00 38.47 123 SER A CA 1
ATOM 1003 C C . SER A 1 123 ? 8.854 12.535 -35.290 1.00 38.47 123 SER A C 1
ATOM 1005 O O . SER A 1 123 ? 8.821 11.990 -36.397 1.00 38.47 123 SER A O 1
ATOM 1007 N N . PRO A 1 124 ? 7.739 12.658 -34.547 1.00 39.94 124 PRO A N 1
ATOM 1008 C CA . PRO A 1 124 ? 6.436 12.246 -35.045 1.00 39.94 124 PRO A CA 1
ATOM 1009 C C . PRO A 1 124 ? 5.887 13.332 -35.979 1.00 39.94 124 PRO A C 1
ATOM 1011 O O . PRO A 1 124 ? 5.225 14.273 -35.544 1.00 39.94 124 PRO A O 1
ATOM 1014 N N . ALA A 1 125 ? 6.163 13.209 -37.277 1.00 35.38 125 ALA A N 1
ATOM 1015 C CA . ALA A 1 125 ? 5.382 13.910 -38.288 1.00 35.38 125 ALA A CA 1
ATOM 1016 C C . ALA A 1 125 ? 3.967 13.308 -38.319 1.00 35.38 125 ALA A C 1
ATOM 1018 O O . ALA A 1 125 ? 3.799 12.088 -38.377 1.00 35.38 125 ALA A O 1
ATOM 1019 N N . ALA A 1 126 ? 2.961 14.176 -38.232 1.00 39.84 126 ALA A N 1
ATOM 1020 C CA . ALA A 1 126 ? 1.550 13.832 -38.301 1.00 39.84 126 ALA A CA 1
ATOM 1021 C C . ALA A 1 126 ? 1.240 12.988 -39.550 1.00 39.84 126 ALA A C 1
ATOM 1023 O O . ALA A 1 126 ? 1.553 13.381 -40.671 1.00 39.84 126 ALA A O 1
ATOM 1024 N N . VAL A 1 127 ? 0.612 11.831 -39.345 1.00 38.09 127 VAL A N 1
ATOM 1025 C CA . VAL A 1 127 ? 0.043 11.010 -40.417 1.00 38.09 127 VAL A CA 1
ATOM 1026 C C . VAL A 1 127 ? -1.389 11.494 -40.638 1.00 38.09 127 VAL A C 1
ATOM 1028 O O . VAL A 1 127 ? -2.273 11.198 -39.834 1.00 38.09 127 VAL A O 1
ATOM 1031 N N . GLU A 1 128 ? -1.623 12.268 -41.699 1.00 35.47 128 GLU A N 1
ATOM 1032 C CA . GLU A 1 128 ? -2.975 12.508 -42.212 1.00 35.47 128 GLU A CA 1
ATOM 1033 C C . GLU A 1 128 ? -3.531 11.197 -42.791 1.00 35.47 128 GLU A C 1
ATOM 1035 O O . GLU A 1 128 ? -2.927 10.571 -43.662 1.00 35.47 128 GLU A O 1
ATOM 1040 N N . LEU A 1 129 ? -4.686 10.765 -42.282 1.00 35.12 129 LEU A N 1
ATOM 1041 C CA . LEU A 1 129 ? -5.437 9.624 -42.805 1.00 35.12 129 LEU A CA 1
ATOM 1042 C C . LEU A 1 129 ? -6.267 10.073 -44.023 1.00 35.12 129 LEU A C 1
ATOM 1044 O O . LEU A 1 129 ? -7.016 11.045 -43.905 1.00 35.12 129 LEU A O 1
ATOM 1048 N N . PRO A 1 130 ? -6.206 9.378 -45.175 1.00 33.47 130 PRO A N 1
ATOM 1049 C CA . PRO A 1 130 ? -7.051 9.702 -46.318 1.00 33.47 130 PRO A CA 1
ATOM 1050 C C . PRO A 1 130 ? -8.514 9.338 -46.023 1.00 33.47 130 PRO A C 1
ATOM 1052 O O . PRO A 1 130 ? -8.828 8.213 -45.629 1.00 33.47 130 PRO A O 1
ATOM 1055 N N . LEU A 1 131 ? -9.414 10.304 -46.225 1.00 42.53 131 LEU A N 1
ATOM 1056 C CA . LEU A 1 131 ? -10.863 10.126 -46.126 1.00 42.53 131 LEU A CA 1
ATOM 1057 C C . LEU A 1 131 ? -11.340 9.106 -47.171 1.00 42.53 131 LEU A C 1
ATOM 1059 O O . LEU A 1 131 ? -11.107 9.264 -48.370 1.00 42.53 131 LEU A O 1
ATOM 1063 N N . GLY A 1 132 ? -12.010 8.055 -46.698 1.00 38.22 132 GLY A N 1
ATOM 1064 C CA . GLY A 1 132 ? -12.592 7.010 -47.532 1.00 38.22 132 GLY A CA 1
ATOM 1065 C C . GLY A 1 132 ? -13.695 7.535 -48.454 1.00 38.22 132 GLY A C 1
ATOM 1066 O O . GLY A 1 132 ? -14.558 8.310 -48.046 1.00 38.22 132 GLY A O 1
ATOM 1067 N N . HIS A 1 133 ? -13.662 7.063 -49.701 1.00 38.59 133 HIS A N 1
ATOM 1068 C CA . HIS A 1 133 ? -14.753 7.130 -50.670 1.00 38.59 133 HIS A CA 1
ATOM 1069 C C . HIS A 1 133 ? -16.073 6.633 -50.055 1.00 38.59 133 HIS A C 1
ATOM 1071 O O . HIS A 1 133 ? -16.187 5.462 -49.694 1.00 38.59 133 HIS A O 1
ATOM 1077 N N . GLN A 1 134 ? -17.090 7.496 -50.007 1.00 38.62 134 GLN A N 1
ATOM 1078 C CA . GLN A 1 134 ? -18.482 7.058 -50.037 1.00 38.62 134 GLN A CA 1
ATOM 1079 C C . GLN A 1 134 ? -18.938 7.006 -51.499 1.00 38.62 134 GLN A C 1
ATOM 1081 O O . GLN A 1 134 ? -19.081 8.041 -52.143 1.00 38.62 134 GLN A O 1
ATOM 1086 N N . GLU A 1 135 ? -19.210 5.806 -52.009 1.00 37.28 135 GLU A N 1
ATOM 1087 C CA . GLU A 1 135 ? -20.274 5.636 -52.997 1.00 37.28 135 GLU A CA 1
ATOM 1088 C C . GLU A 1 135 ? -21.573 5.333 -52.235 1.00 37.28 135 GLU A C 1
ATOM 1090 O O . GLU A 1 135 ? -21.598 4.403 -51.427 1.00 37.28 135 GLU A O 1
ATOM 1095 N N . ARG A 1 136 ? -22.664 6.053 -52.525 1.00 33.72 136 ARG A N 1
ATOM 1096 C CA . ARG A 1 136 ? -23.801 5.541 -53.320 1.00 33.72 136 ARG A CA 1
ATOM 1097 C C . ARG A 1 136 ? -25.072 6.392 -53.152 1.00 33.72 136 ARG A C 1
ATOM 1099 O O . ARG A 1 136 ? -25.528 6.600 -52.034 1.00 33.72 136 ARG A O 1
ATOM 1106 N N . VAL A 1 137 ? -25.659 6.663 -54.327 1.00 37.28 137 VAL A N 1
ATOM 1107 C CA . VAL A 1 137 ? -27.010 7.162 -54.674 1.00 37.28 137 VAL A CA 1
ATOM 1108 C C . VAL A 1 137 ? -27.277 8.645 -54.442 1.00 37.28 137 VAL A C 1
ATOM 1110 O O . VAL A 1 137 ? -27.353 9.080 -53.278 1.00 37.28 137 VAL A O 1
#

Secondary structure (DSSP, 8-state):
--TTSPPPPP-----SSGGGTTTT-SEE-PPPTTEEEEEETTEEEEEESPPPTT-----------EEP---HHHHS-TT-SSHHHHHHHHHHHHHHHHHHTT--TTS---S-TTSSSS-S-------PPPPPP----

Organism: NCBI:txid116603

InterPro domains:
  IPR029055 Nucleophile aminohydrolases, N-terminal [G3DSA:3.60.20.10] (3-65)
  IPR046348 SIS domain superfamily [SSF53697] (65-109)

Foldseek 3Di:
DPPVPDDDQADDDDDPDPLVCVVPFQWDWDDDPQWDWDADPSDTFIAGNDDDPVNDRDDGPPTDTDGDPDDNVVSDCPPHPDPVVVCVVCVVVVVCVVCVVPDDPVPDPDPDPDPDPDPDDDDDDDDDDDDDDDDDD